Protein AF-A0A6S7K930-F1 (afdb_monomer_lite)

Secondary structure (DSSP, 8-state):
-PPP-----HHHHHHHHHHHTT-S------B-TTT-PBPPHHHHHHHHHHHHHHHHTTSPP--HHHH-----SSPPPPPHHHHHHHHHT--GGGSSS--HHHHHHHHTHHHHHHHHHHHHHHHHHTTTTTTTSS---

pLDDT: mean 73.18, std 15.91, range [38.12, 96.12]

Radius of gyration: 27.62 Å; chains: 1; bounding box: 48×68×60 Å

Structure (mmCIF, N/CA/C/O backbone):
data_AF-A0A6S7K930-F1
#
_entry.id   AF-A0A6S7K930-F1
#
loop_
_atom_site.group_PDB
_atom_site.id
_atom_site.type_symbol
_atom_site.label_atom_id
_atom_site.label_alt_id
_atom_site.label_comp_id
_atom_site.label_asym_id
_atom_site.label_entity_id
_ato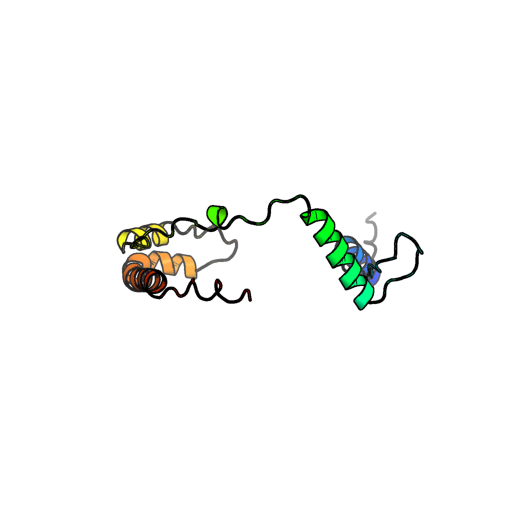m_site.label_seq_id
_atom_site.pdbx_PDB_ins_code
_atom_site.Cartn_x
_atom_site.Cartn_y
_atom_site.Cartn_z
_atom_site.occupancy
_atom_site.B_iso_or_equiv
_atom_site.auth_seq_id
_atom_site.auth_comp_id
_atom_site.auth_asym_id
_atom_site.auth_atom_id
_atom_site.pdbx_PDB_model_num
ATOM 1 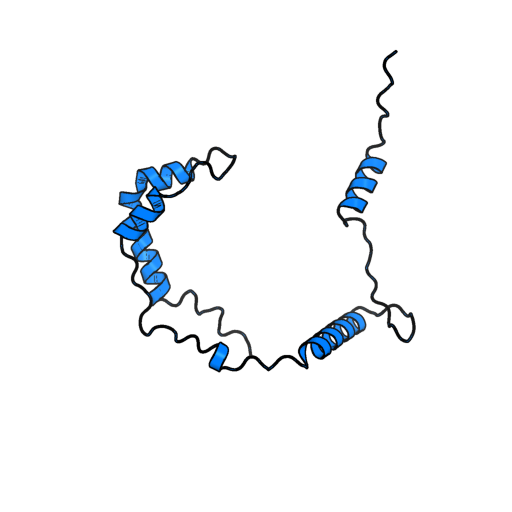N N . LYS A 1 1 ? -19.053 51.288 -24.107 1.00 38.12 1 LYS A N 1
ATOM 2 C CA . LYS A 1 1 ? -18.789 50.511 -25.348 1.00 38.12 1 LYS A CA 1
ATOM 3 C C . LYS A 1 1 ? -18.281 49.125 -24.957 1.00 38.12 1 LYS A C 1
ATOM 5 O O . LYS A 1 1 ? -17.137 49.008 -24.539 1.00 38.12 1 LYS A O 1
ATOM 10 N N . VAL A 1 2 ? -19.140 48.106 -25.000 1.00 38.44 2 VAL A N 1
ATOM 11 C CA . VAL A 1 2 ? -18.785 46.716 -24.660 1.00 38.44 2 VAL A CA 1
ATOM 12 C C . VAL A 1 2 ? -18.195 46.062 -25.911 1.00 38.44 2 VAL A C 1
ATOM 14 O O . VAL A 1 2 ? -18.806 46.130 -26.975 1.00 38.44 2 VAL A O 1
ATOM 17 N N . ARG A 1 3 ? -16.985 45.496 -25.816 1.00 43.47 3 ARG A N 1
ATOM 18 C CA . ARG A 1 3 ? -16.360 44.760 -26.928 1.00 43.47 3 ARG A CA 1
ATOM 19 C C . ARG A 1 3 ? -17.144 43.464 -27.185 1.00 43.47 3 ARG A C 1
ATOM 21 O O . ARG A 1 3 ? -17.480 42.791 -26.210 1.00 43.47 3 ARG A O 1
ATOM 28 N N . PRO A 1 4 ? -17.409 43.078 -28.446 1.00 48.25 4 PRO A N 1
ATOM 29 C CA . PRO A 1 4 ? -18.013 41.783 -28.721 1.00 48.25 4 PRO A CA 1
ATOM 30 C C . PRO A 1 4 ? -17.037 40.689 -28.282 1.00 48.25 4 PRO A C 1
ATOM 32 O O . PRO A 1 4 ? -15.847 40.757 -28.599 1.00 48.25 4 PRO A O 1
ATOM 35 N N . LYS A 1 5 ? -17.520 39.681 -27.547 1.00 46.50 5 LYS A N 1
ATOM 36 C CA . LYS A 1 5 ? -16.742 38.463 -27.304 1.00 46.50 5 LYS A CA 1
ATOM 37 C C . LYS A 1 5 ? -16.498 37.814 -28.663 1.00 46.50 5 LYS A C 1
ATOM 39 O O . LYS A 1 5 ? -17.453 37.411 -29.321 1.00 46.50 5 LYS A O 1
ATOM 44 N N . GLN A 1 6 ? -15.236 37.746 -29.087 1.00 52.56 6 GLN A N 1
ATOM 45 C CA . GLN A 1 6 ? -14.834 36.941 -30.236 1.00 52.56 6 GLN A CA 1
ATOM 46 C C . GLN A 1 6 ? -15.369 35.527 -30.019 1.00 52.56 6 GLN A C 1
ATOM 48 O O . GLN A 1 6 ? -14.957 34.834 -29.088 1.00 52.56 6 GLN A O 1
ATOM 53 N N . THR A 1 7 ? -16.301 35.106 -30.867 1.00 55.88 7 THR A N 1
ATOM 54 C CA . THR A 1 7 ? -16.678 33.708 -31.030 1.00 55.88 7 THR A CA 1
ATOM 55 C C . THR A 1 7 ? -15.474 32.994 -31.627 1.00 55.88 7 THR A C 1
ATOM 57 O O . THR A 1 7 ? -15.346 32.829 -32.838 1.00 55.88 7 THR A O 1
ATOM 60 N N . ALA A 1 8 ? -14.523 32.637 -30.763 1.00 53.00 8 ALA A N 1
ATOM 61 C CA . ALA A 1 8 ? -13.401 31.797 -31.125 1.00 53.00 8 ALA A CA 1
ATOM 62 C C . ALA A 1 8 ? -13.987 30.496 -31.675 1.00 53.00 8 ALA A C 1
ATOM 64 O O . ALA A 1 8 ? -14.664 29.753 -30.965 1.00 53.00 8 ALA A O 1
ATOM 65 N N . CYS A 1 9 ? -13.802 30.287 -32.977 1.00 58.69 9 CYS A N 1
ATOM 66 C CA . CYS A 1 9 ? -14.245 29.101 -33.686 1.00 58.69 9 CYS A CA 1
ATOM 67 C C . CYS A 1 9 ? -13.836 27.868 -32.865 1.00 58.69 9 CYS A C 1
ATOM 69 O O . CYS A 1 9 ? -12.659 27.701 -32.552 1.00 58.69 9 CYS A O 1
ATOM 71 N N . SER A 1 10 ? -14.787 27.017 -32.475 1.00 61.81 10 SER A N 1
ATOM 72 C CA . SER A 1 10 ? -14.534 25.881 -31.569 1.00 61.81 10 SER A CA 1
ATOM 73 C C . SER A 1 10 ? -13.372 24.995 -32.037 1.00 61.81 10 SER A C 1
ATOM 75 O O . SER A 1 10 ? -12.640 24.432 -31.226 1.00 61.81 10 SER A O 1
ATOM 77 N N . LYS A 1 11 ? -13.137 24.950 -33.354 1.00 70.62 11 LYS A N 1
ATOM 78 C CA . LYS A 1 11 ? -12.008 24.265 -33.988 1.00 70.62 11 LYS A CA 1
ATOM 79 C C . LYS A 1 11 ? -10.645 24.871 -33.637 1.00 70.62 11 LYS A C 1
ATOM 81 O O . LYS A 1 11 ? -9.707 24.111 -33.422 1.00 70.62 11 LYS A O 1
ATOM 86 N N . SER A 1 12 ? -10.505 26.197 -33.575 1.00 70.75 12 SER A N 1
ATOM 87 C CA . SER A 1 12 ? -9.222 26.839 -33.251 1.00 70.75 12 SER A CA 1
ATOM 88 C C . SER A 1 12 ? -8.885 26.709 -31.767 1.00 70.75 12 SER A C 1
ATOM 90 O O . SER A 1 12 ? -7.740 26.407 -31.432 1.00 70.75 12 SER A O 1
ATOM 92 N N . TRP A 1 13 ? -9.888 26.830 -30.894 1.00 72.50 13 TRP A N 1
ATOM 93 C CA . TRP A 1 13 ? -9.734 26.555 -29.464 1.00 72.50 13 TRP A CA 1
ATOM 94 C C . TRP A 1 13 ? -9.358 25.090 -29.218 1.00 72.50 13 TRP A C 1
ATOM 96 O O . TRP A 1 13 ? -8.377 24.805 -28.536 1.00 72.50 13 TRP A O 1
ATOM 106 N N . TRP A 1 14 ? -10.054 24.147 -29.860 1.00 75.56 14 TRP A N 1
ATOM 107 C CA . TRP A 1 14 ? -9.741 22.723 -29.726 1.00 75.56 14 TRP A CA 1
ATOM 108 C C . TRP A 1 14 ? -8.369 22.352 -30.304 1.00 75.56 14 TRP A C 1
ATOM 110 O O . TRP A 1 14 ? -7.687 21.490 -29.754 1.00 75.56 14 TRP A O 1
ATOM 120 N N . LYS A 1 15 ? -7.915 23.033 -31.366 1.00 75.75 15 LYS A N 1
ATOM 121 C CA . LYS A 1 15 ? -6.553 22.883 -31.901 1.00 75.75 15 LYS A CA 1
ATOM 122 C C . LYS A 1 15 ? -5.495 23.360 -30.899 1.00 75.75 15 LYS A C 1
ATOM 124 O O . LYS A 1 15 ? -4.513 22.660 -30.686 1.00 75.75 15 LYS A O 1
ATOM 129 N N . GLN A 1 16 ? -5.716 24.496 -30.233 1.00 73.56 16 GLN A N 1
ATOM 130 C CA . GLN A 1 16 ? -4.825 24.972 -29.166 1.00 73.56 16 GLN A CA 1
ATOM 131 C C . GLN A 1 16 ? -4.808 24.032 -27.960 1.00 73.56 16 GLN A C 1
ATOM 133 O O . GLN A 1 16 ? -3.732 23.730 -27.455 1.00 73.56 16 GLN A O 1
ATOM 138 N N . ILE A 1 17 ? -5.968 23.521 -27.538 1.00 74.44 17 ILE A N 1
ATOM 139 C CA . ILE A 1 17 ? -6.055 22.528 -26.461 1.00 74.44 17 ILE A CA 1
ATOM 140 C C . ILE A 1 17 ? -5.274 21.265 -26.838 1.00 74.44 17 ILE A C 1
ATOM 142 O O . ILE A 1 17 ? -4.495 20.775 -26.027 1.00 74.44 17 ILE A O 1
ATOM 146 N N . LYS A 1 18 ? -5.415 20.756 -28.068 1.00 75.06 18 LYS A N 1
ATOM 147 C CA . LYS A 1 18 ? -4.644 19.591 -28.534 1.00 75.06 18 LYS A CA 1
ATOM 148 C C . LYS A 1 18 ? -3.136 19.835 -28.515 1.00 75.06 18 LYS A C 1
ATOM 150 O O . LYS A 1 18 ? -2.419 18.981 -28.008 1.00 75.06 18 LYS A O 1
ATOM 155 N N . ARG A 1 19 ? -2.678 21.001 -28.978 1.00 71.81 19 ARG A N 1
ATOM 156 C CA . ARG A 1 19 ? -1.257 21.379 -28.953 1.00 71.81 19 ARG A CA 1
ATOM 157 C C . ARG A 1 19 ? -0.710 21.491 -27.527 1.00 71.81 19 ARG A C 1
ATOM 159 O O . ARG A 1 19 ? 0.358 20.980 -27.233 1.00 71.81 19 ARG A O 1
ATOM 166 N N . LEU A 1 20 ? -1.462 22.118 -26.621 1.00 66.69 20 LEU A N 1
ATOM 167 C CA . LEU A 1 20 ? -1.068 22.281 -25.214 1.00 66.69 20 LEU A CA 1
ATOM 168 C C . LEU A 1 20 ? -1.100 20.968 -24.420 1.00 66.69 20 LEU A C 1
ATOM 170 O O . LEU A 1 20 ? -0.387 20.834 -23.434 1.00 66.69 20 LEU A O 1
ATOM 174 N N . THR A 1 21 ? -1.934 20.011 -24.831 1.00 71.38 21 THR A N 1
ATOM 175 C CA . THR A 1 21 ? -2.084 18.707 -24.162 1.00 71.38 21 THR A CA 1
ATOM 176 C C . THR A 1 21 ? -1.273 17.589 -24.818 1.00 71.38 21 THR A C 1
ATOM 178 O O . THR A 1 21 ? -1.438 16.435 -24.429 1.00 71.38 21 THR A O 1
ATOM 181 N N . GLY A 1 22 ? -0.438 17.897 -25.822 1.00 57.62 22 GLY A N 1
ATOM 182 C CA . GLY A 1 22 ? 0.344 16.896 -26.563 1.00 57.62 22 GLY A CA 1
ATOM 183 C C . GLY A 1 22 ? -0.518 15.873 -27.317 1.00 57.62 22 GLY A C 1
ATOM 184 O O . GLY A 1 22 ? -0.066 14.775 -27.615 1.00 57.62 22 GLY A O 1
ATOM 185 N N . LYS A 1 23 ? -1.790 16.204 -27.585 1.00 61.59 23 LYS A N 1
ATOM 186 C CA . LYS A 1 23 ? -2.744 15.376 -28.350 1.00 61.59 23 LYS A CA 1
ATOM 187 C C . LYS A 1 23 ? -2.784 15.742 -29.834 1.00 61.59 23 LYS A C 1
ATOM 189 O O . LYS A 1 23 ? -3.622 15.223 -30.580 1.00 61.59 23 LYS A O 1
ATOM 194 N N . GLU A 1 24 ? -1.951 16.688 -30.256 1.00 60.72 24 GLU A N 1
ATOM 195 C CA . GLU A 1 24 ? -1.558 16.785 -31.656 1.00 60.72 24 GLU A CA 1
ATOM 196 C C . GLU A 1 24 ? -0.771 15.510 -31.976 1.00 60.72 24 GLU A C 1
ATOM 198 O O . GLU A 1 24 ? 0.010 15.043 -31.151 1.00 60.72 24 GLU A O 1
ATOM 203 N N . LYS A 1 25 ? -1.078 14.863 -33.105 1.00 56.47 25 LYS A N 1
ATOM 204 C CA . LYS A 1 25 ? -0.343 13.680 -33.563 1.00 56.47 25 LYS A CA 1
ATOM 205 C C . LYS A 1 25 ? 1.027 14.168 -34.040 1.00 56.47 25 LYS A C 1
ATOM 207 O O . LYS A 1 25 ? 1.284 14.210 -35.236 1.00 56.47 25 LYS A O 1
ATOM 212 N N . ASP A 1 26 ? 1.880 14.559 -33.109 1.00 54.91 26 ASP A N 1
ATOM 213 C CA . ASP A 1 26 ? 3.307 14.561 -33.352 1.00 54.91 26 ASP A CA 1
ATOM 214 C C . ASP A 1 26 ? 3.682 13.085 -33.337 1.00 54.91 26 ASP A C 1
ATOM 216 O O . ASP A 1 26 ? 3.896 12.470 -32.290 1.00 54.91 26 ASP A O 1
ATOM 220 N N . SER A 1 27 ? 3.609 12.456 -34.511 1.00 55.16 27 SER A N 1
ATOM 221 C CA . SER A 1 27 ? 4.280 11.183 -34.711 1.00 55.16 27 SER A CA 1
ATOM 222 C C . SER A 1 27 ? 5.755 11.474 -34.501 1.00 55.16 27 SER A C 1
ATOM 224 O O . SER A 1 27 ? 6.409 12.040 -35.372 1.00 55.16 27 SER A O 1
ATOM 226 N N . VAL A 1 28 ? 6.251 11.168 -33.306 1.00 59.19 28 VAL A N 1
ATOM 227 C CA . VAL A 1 28 ? 7.682 11.142 -33.040 1.00 59.19 28 VAL A CA 1
ATOM 228 C C . VAL A 1 28 ? 8.223 9.993 -33.878 1.00 59.19 28 VAL A C 1
ATOM 230 O O . VAL A 1 28 ? 8.164 8.834 -33.470 1.00 59.19 28 VAL A O 1
ATOM 233 N N . THR A 1 29 ? 8.644 10.307 -35.098 1.00 60.16 29 THR A N 1
ATOM 234 C CA . THR A 1 29 ? 9.363 9.365 -35.942 1.00 60.16 29 THR A CA 1
ATOM 235 C C . THR A 1 29 ? 10.795 9.346 -35.451 1.00 60.16 29 THR A C 1
ATOM 237 O O . THR A 1 29 ? 11.452 10.385 -35.389 1.00 60.16 29 THR A O 1
ATOM 240 N N . LEU A 1 30 ? 11.261 8.173 -35.035 1.00 60.94 30 LEU A N 1
ATOM 241 C CA . LEU A 1 30 ? 12.655 8.006 -34.666 1.00 60.94 30 LEU A CA 1
ATOM 242 C C . LEU A 1 30 ? 13.478 7.982 -35.946 1.00 60.94 30 LEU A C 1
ATOM 244 O O . LEU A 1 30 ? 13.142 7.286 -36.903 1.00 60.94 30 LEU A O 1
ATOM 248 N N . VAL A 1 31 ? 14.532 8.781 -35.955 1.00 72.69 31 VAL A N 1
ATOM 249 C CA . VAL A 1 31 ? 15.421 8.948 -37.096 1.00 72.69 31 VAL A CA 1
ATOM 250 C C . VAL A 1 31 ? 16.783 8.400 -36.698 1.00 72.69 31 VAL A C 1
ATOM 252 O O . VAL A 1 31 ? 17.226 8.619 -35.568 1.00 72.69 31 VAL A O 1
ATOM 255 N N . ASP A 1 32 ? 17.434 7.675 -37.604 1.00 64.94 32 ASP A N 1
ATOM 256 C CA . ASP A 1 32 ? 18.811 7.233 -37.397 1.00 64.94 32 ASP A CA 1
ATOM 257 C C . ASP A 1 32 ? 19.743 8.460 -37.296 1.00 64.94 32 ASP A C 1
ATOM 259 O O . ASP A 1 32 ? 19.844 9.220 -38.265 1.00 64.94 32 ASP A O 1
ATOM 263 N N . PRO A 1 33 ? 20.454 8.667 -36.172 1.00 64.12 33 PRO A N 1
ATOM 264 C CA . PRO A 1 33 ? 21.370 9.795 -36.017 1.00 64.12 33 PRO A CA 1
ATOM 265 C C . PRO A 1 33 ? 22.552 9.778 -37.003 1.00 64.12 33 PRO A C 1
ATOM 267 O O . PRO A 1 33 ? 23.205 10.806 -37.166 1.00 64.12 33 PRO A O 1
ATOM 270 N N . GLY A 1 34 ? 22.849 8.644 -37.654 1.00 66.75 34 GLY A N 1
ATOM 271 C CA . GLY A 1 34 ? 23.922 8.528 -38.648 1.00 66.75 34 GLY A CA 1
ATOM 272 C C . GLY A 1 34 ? 23.495 8.760 -40.100 1.00 66.75 34 GLY A C 1
ATOM 273 O O . GLY A 1 34 ? 24.332 9.131 -40.923 1.00 66.75 34 GLY A O 1
ATOM 274 N N . THR A 1 35 ? 22.221 8.538 -40.436 1.00 66.44 35 THR A N 1
ATOM 275 C CA . THR A 1 35 ? 21.734 8.574 -41.831 1.00 66.44 35 THR A CA 1
ATOM 276 C C . THR A 1 35 ? 20.539 9.501 -42.064 1.00 66.44 35 THR A C 1
ATOM 278 O O . THR A 1 35 ? 20.132 9.669 -43.210 1.00 66.44 35 THR A O 1
ATOM 281 N N . GLU A 1 36 ? 19.988 10.113 -41.009 1.00 66.75 36 GLU A N 1
ATOM 282 C CA . GLU A 1 36 ? 18.795 10.978 -41.036 1.00 66.75 36 GLU A CA 1
ATOM 283 C C . GLU A 1 36 ? 17.543 10.328 -41.667 1.00 66.75 36 GLU A C 1
ATOM 285 O O . GLU A 1 36 ? 16.568 11.003 -42.001 1.00 66.75 36 GLU A O 1
ATOM 290 N N . LEU A 1 37 ? 17.530 8.998 -41.798 1.00 71.94 37 LEU A N 1
ATOM 291 C CA . LEU A 1 37 ? 16.405 8.239 -42.337 1.00 71.94 37 LEU A CA 1
ATOM 292 C C . LEU A 1 37 ? 15.433 7.819 -41.234 1.00 71.94 37 LEU A C 1
ATOM 294 O O . LEU A 1 37 ? 15.834 7.428 -40.135 1.00 71.94 37 LEU A O 1
ATOM 298 N N . GLU A 1 38 ? 14.139 7.868 -41.554 1.00 76.19 38 GLU A N 1
ATOM 299 C CA . GLU A 1 38 ? 13.079 7.385 -40.673 1.00 76.19 38 GLU A CA 1
ATOM 300 C C . GLU A 1 38 ? 13.234 5.880 -40.426 1.00 76.19 38 GLU A C 1
ATOM 302 O O . GLU A 1 38 ? 13.265 5.070 -41.358 1.00 76.19 38 GLU A O 1
ATOM 307 N N . LEU A 1 39 ? 13.314 5.498 -39.153 1.00 69.06 39 LEU A N 1
ATOM 308 C CA . LEU A 1 39 ? 13.400 4.104 -38.750 1.00 69.06 39 LEU A CA 1
ATOM 309 C C . LEU A 1 39 ? 12.030 3.443 -38.906 1.00 69.06 39 LEU A C 1
ATOM 311 O O . LEU A 1 39 ? 11.017 3.938 -38.408 1.00 69.06 39 LEU A O 1
ATOM 315 N N . ASN A 1 40 ? 11.990 2.264 -39.527 1.00 77.88 40 ASN A N 1
ATOM 316 C CA . ASN A 1 40 ? 10.778 1.450 -39.492 1.00 77.88 40 ASN A CA 1
ATOM 317 C C . ASN A 1 40 ? 10.491 0.963 -38.052 1.00 77.88 40 ASN A C 1
ATOM 319 O O . ASN A 1 40 ? 11.352 1.034 -37.173 1.00 77.88 40 ASN A O 1
ATOM 323 N N . ASN A 1 41 ? 9.286 0.446 -37.789 1.00 71.50 41 ASN A N 1
ATOM 324 C CA . ASN A 1 41 ? 8.878 0.048 -36.432 1.00 71.50 41 ASN A CA 1
ATOM 325 C C . ASN A 1 41 ? 9.845 -0.945 -35.762 1.00 71.50 41 ASN A C 1
ATOM 327 O O . ASN A 1 41 ? 10.092 -0.839 -34.565 1.00 71.50 41 ASN A O 1
ATOM 331 N N . ASN A 1 42 ? 10.410 -1.891 -36.515 1.00 74.00 42 ASN A N 1
ATOM 332 C CA . ASN A 1 42 ? 11.325 -2.887 -35.954 1.00 74.00 42 ASN A CA 1
ATOM 333 C C . ASN A 1 42 ? 12.689 -2.270 -35.636 1.00 74.00 42 ASN A C 1
ATOM 335 O O . ASN A 1 42 ? 13.237 -2.520 -34.568 1.00 74.00 42 ASN A O 1
ATOM 339 N N . GLN A 1 43 ? 13.203 -1.423 -36.528 1.00 74.06 43 GLN A N 1
ATOM 340 C CA . GLN A 1 43 ? 14.447 -0.688 -36.309 1.00 74.06 43 GLN A CA 1
ATOM 341 C C . GLN A 1 43 ? 14.317 0.280 -35.130 1.00 74.06 43 GLN A C 1
ATOM 343 O O . GLN A 1 43 ? 15.200 0.325 -34.289 1.00 74.06 43 GLN A O 1
ATOM 348 N N . SER A 1 44 ? 13.179 0.968 -35.010 1.00 72.62 44 SER A N 1
ATOM 349 C CA . SER A 1 44 ? 12.850 1.824 -33.865 1.00 72.62 44 SER A CA 1
ATOM 350 C C . SER A 1 44 ? 12.919 1.063 -32.538 1.00 72.62 44 SER A C 1
ATOM 352 O O . SER A 1 44 ? 13.522 1.544 -31.582 1.00 72.62 44 SER A O 1
ATOM 354 N N . VAL A 1 45 ? 12.337 -0.141 -32.477 1.00 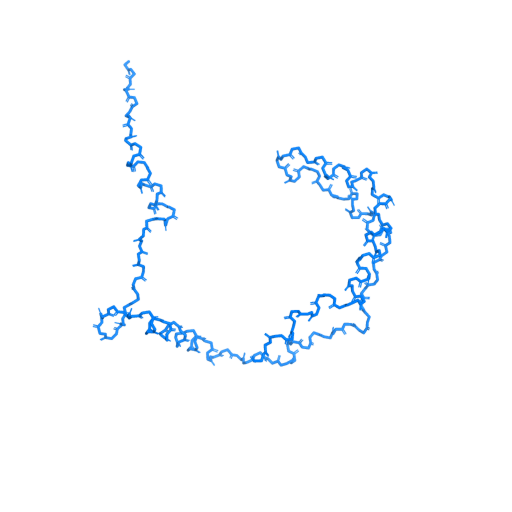77.00 45 VAL A N 1
ATOM 355 C CA . VAL A 1 45 ? 12.378 -0.996 -31.278 1.00 77.00 45 VAL A CA 1
ATOM 356 C C . VAL A 1 45 ? 13.809 -1.412 -30.949 1.00 77.00 45 VAL A C 1
ATOM 358 O O . VAL A 1 45 ? 14.208 -1.330 -29.789 1.00 77.00 45 VAL A O 1
ATOM 361 N N . THR A 1 46 ? 14.589 -1.824 -31.949 1.00 81.31 46 THR A N 1
ATOM 362 C CA . THR A 1 46 ? 15.997 -2.190 -31.753 1.00 81.31 46 THR A CA 1
ATOM 363 C C . THR A 1 46 ? 16.814 -1.002 -31.251 1.00 81.31 46 THR A C 1
ATOM 365 O O . THR A 1 46 ? 17.464 -1.125 -30.224 1.00 81.31 46 THR A O 1
ATOM 368 N N . THR A 1 47 ? 16.698 0.171 -31.877 1.00 80.50 47 THR A N 1
ATOM 369 C CA . THR A 1 47 ? 17.415 1.386 -31.461 1.00 80.50 47 THR A CA 1
ATOM 370 C C . THR A 1 47 ? 17.048 1.823 -30.044 1.00 80.50 47 THR A C 1
ATOM 372 O O . THR A 1 47 ? 17.930 2.192 -29.272 1.00 80.50 47 THR A O 1
ATOM 375 N N . ILE A 1 48 ? 15.767 1.753 -29.668 1.00 81.44 48 ILE A N 1
ATOM 376 C CA . ILE A 1 48 ? 15.334 2.031 -28.292 1.00 81.44 48 ILE A CA 1
ATOM 377 C C . ILE A 1 48 ? 15.978 1.039 -27.318 1.00 81.44 48 ILE A C 1
ATOM 379 O O . ILE A 1 48 ? 16.526 1.447 -26.294 1.00 81.44 48 ILE A O 1
ATOM 383 N N . ASN A 1 49 ? 15.910 -0.257 -27.624 1.00 85.50 49 ASN A N 1
ATOM 384 C CA . ASN A 1 49 ? 16.465 -1.295 -26.760 1.00 85.50 49 ASN A CA 1
ATOM 385 C C . ASN A 1 49 ? 17.978 -1.143 -26.604 1.00 85.50 49 ASN A C 1
ATOM 387 O O . ASN A 1 49 ? 18.467 -1.229 -25.482 1.00 85.50 49 ASN A O 1
ATOM 391 N N . ASP A 1 50 ? 18.697 -0.868 -27.690 1.00 85.44 50 ASP A N 1
ATOM 392 C CA . ASP A 1 50 ? 20.146 -0.675 -27.682 1.00 85.44 50 ASP A CA 1
ATOM 393 C C . ASP A 1 50 ? 20.532 0.566 -26.874 1.00 85.44 50 ASP A C 1
ATOM 395 O O . ASP A 1 50 ? 21.445 0.506 -26.055 1.00 85.44 50 ASP A O 1
ATOM 399 N N . PHE A 1 51 ? 19.789 1.667 -27.020 1.00 85.31 51 PHE A N 1
ATOM 400 C CA . PHE A 1 51 ? 19.992 2.878 -26.225 1.00 85.31 51 PHE A CA 1
ATOM 401 C C . PHE A 1 51 ? 19.823 2.618 -24.723 1.00 85.31 51 PHE A C 1
ATOM 403 O O . PHE A 1 51 ? 20.671 3.003 -23.919 1.00 85.31 51 PHE A O 1
ATOM 410 N N . PHE A 1 52 ? 18.746 1.938 -24.323 1.00 82.81 52 PHE A N 1
ATOM 411 C CA . PHE A 1 52 ? 18.536 1.608 -22.913 1.00 82.81 52 PHE A CA 1
ATOM 412 C C . PHE A 1 52 ? 19.521 0.548 -22.406 1.00 82.81 52 PHE A C 1
ATOM 414 O O . PHE A 1 52 ? 19.943 0.613 -21.250 1.00 82.81 52 PHE A O 1
ATOM 421 N N . ALA A 1 53 ? 19.925 -0.405 -23.246 1.00 85.19 53 ALA A N 1
ATOM 422 C CA . ALA A 1 53 ? 20.949 -1.387 -22.907 1.00 85.19 53 ALA A CA 1
ATOM 423 C C . ALA A 1 53 ? 22.305 -0.715 -22.660 1.00 85.19 53 ALA A C 1
ATOM 425 O O . ALA A 1 53 ? 22.982 -1.064 -21.696 1.00 85.19 53 ALA A O 1
ATOM 426 N N . ASP A 1 54 ? 22.669 0.274 -23.477 1.00 88.06 54 ASP A N 1
ATOM 427 C CA . ASP A 1 54 ? 23.901 1.045 -23.310 1.00 88.06 54 ASP A CA 1
ATOM 428 C C . ASP A 1 54 ? 23.849 1.917 -22.049 1.00 88.06 54 ASP A C 1
ATOM 430 O O . ASP A 1 54 ? 24.744 1.836 -21.210 1.00 88.06 54 ASP A O 1
ATOM 434 N N . LEU A 1 55 ? 22.740 2.635 -21.820 1.00 85.94 55 LEU A N 1
ATOM 435 C CA . LEU A 1 55 ? 22.514 3.390 -20.579 1.00 85.94 55 LEU A CA 1
ATOM 436 C C . LEU A 1 55 ? 22.615 2.518 -19.324 1.00 85.94 55 LEU A C 1
ATOM 438 O O . LEU A 1 55 ? 23.081 2.978 -18.284 1.00 85.94 55 LEU A O 1
ATOM 442 N N . THR A 1 56 ? 22.138 1.275 -19.393 1.00 82.75 56 THR A N 1
ATOM 443 C CA . THR A 1 56 ? 22.108 0.366 -18.238 1.00 82.75 56 THR A CA 1
ATOM 444 C C . THR A 1 56 ? 23.373 -0.476 -18.084 1.00 82.75 56 THR A C 1
ATOM 446 O O . THR A 1 56 ? 23.508 -1.185 -17.088 1.00 82.75 56 THR A O 1
ATOM 449 N N . LYS A 1 57 ? 24.327 -0.376 -19.017 1.00 84.94 57 LYS A N 1
ATOM 450 C CA . LYS A 1 57 ? 25.548 -1.193 -19.045 1.00 84.94 57 LYS A CA 1
ATOM 451 C C . LYS A 1 57 ? 26.474 -0.941 -17.858 1.00 84.94 57 LYS A C 1
ATOM 453 O O . LYS A 1 57 ? 27.090 -1.882 -17.359 1.00 84.94 57 LYS A O 1
ATOM 458 N N . ASP A 1 58 ? 26.539 0.308 -17.405 1.00 85.06 58 ASP A N 1
ATOM 459 C CA . ASP A 1 58 ? 27.396 0.727 -16.290 1.00 85.06 58 ASP A CA 1
ATOM 460 C C . ASP A 1 58 ? 26.739 0.507 -14.921 1.00 85.06 58 ASP A C 1
ATOM 462 O O . ASP A 1 58 ? 27.392 0.627 -13.880 1.00 85.06 58 ASP A O 1
ATOM 466 N N . TYR A 1 59 ? 25.448 0.164 -14.894 1.00 78.69 59 TYR A N 1
ATOM 467 C CA . TYR A 1 59 ? 24.766 -0.144 -13.648 1.00 78.69 59 TYR A CA 1
ATOM 468 C C . TYR A 1 59 ? 25.128 -1.563 -13.198 1.00 78.69 59 TYR A C 1
ATOM 470 O O . TYR A 1 59 ? 25.094 -2.505 -13.999 1.00 78.69 59 TYR A O 1
ATOM 478 N N . PRO A 1 60 ? 25.448 -1.763 -11.906 1.00 76.00 60 PRO A N 1
ATOM 479 C CA . PRO A 1 60 ? 25.660 -3.102 -11.385 1.00 76.00 60 PRO A CA 1
ATOM 480 C C . PRO A 1 60 ? 24.396 -3.930 -11.630 1.00 76.00 60 PRO A C 1
ATOM 482 O O . PRO A 1 60 ? 23.282 -3.483 -11.342 1.00 76.00 60 PRO A O 1
ATOM 485 N N . ARG A 1 61 ? 24.564 -5.150 -12.161 1.00 69.44 61 ARG A N 1
ATOM 486 C CA . ARG A 1 61 ? 23.463 -6.120 -12.231 1.00 69.44 61 ARG A CA 1
ATOM 487 C C . ARG A 1 61 ? 22.844 -6.218 -10.846 1.00 69.44 61 ARG A C 1
ATOM 489 O O . ARG A 1 61 ? 23.585 -6.301 -9.869 1.00 69.44 61 ARG A O 1
ATOM 496 N N . ILE A 1 62 ? 21.513 -6.221 -10.781 1.00 68.62 62 ILE A N 1
ATOM 497 C CA . ILE A 1 62 ? 20.779 -6.377 -9.523 1.00 68.62 62 ILE A CA 1
ATOM 498 C C . ILE A 1 62 ? 21.349 -7.607 -8.805 1.00 68.62 62 ILE A C 1
ATOM 500 O O . ILE A 1 62 ? 21.162 -8.740 -9.255 1.00 68.62 62 ILE A O 1
ATOM 504 N N . ASN A 1 63 ? 22.119 -7.372 -7.739 1.00 63.69 63 ASN A N 1
ATOM 505 C CA . ASN A 1 63 ? 22.705 -8.444 -6.954 1.00 63.69 63 ASN A CA 1
ATOM 506 C C . ASN A 1 63 ? 21.559 -9.126 -6.203 1.00 63.69 63 ASN A C 1
ATOM 508 O O . ASN A 1 63 ? 20.673 -8.444 -5.682 1.00 63.69 63 ASN A O 1
ATOM 512 N N . LYS A 1 64 ? 21.564 -10.460 -6.139 1.00 60.94 64 LYS A N 1
ATOM 513 C CA . LYS A 1 64 ? 20.552 -11.205 -5.380 1.00 60.94 64 LYS A CA 1
ATOM 514 C C . LYS A 1 64 ? 20.503 -10.746 -3.927 1.00 60.94 64 LYS A C 1
ATOM 516 O O . LYS A 1 64 ? 19.412 -10.645 -3.389 1.00 60.94 64 LYS A O 1
ATOM 521 N N . GLU A 1 65 ? 21.637 -10.312 -3.382 1.00 63.72 65 GLU A N 1
ATOM 522 C CA . GLU A 1 65 ? 21.759 -9.699 -2.055 1.00 63.72 65 GLU A CA 1
ATOM 523 C C . GLU A 1 65 ? 20.880 -8.447 -1.861 1.00 63.72 65 GLU A C 1
ATOM 525 O O . GLU A 1 65 ? 20.443 -8.173 -0.753 1.00 63.72 65 GLU A O 1
ATOM 530 N N . TRP A 1 66 ? 20.577 -7.684 -2.921 1.00 56.62 66 TRP A N 1
ATOM 531 C CA . TRP A 1 66 ? 19.678 -6.518 -2.849 1.00 56.62 66 TRP A CA 1
ATOM 532 C C . TRP A 1 66 ? 18.198 -6.916 -2.949 1.00 56.62 66 TRP A C 1
ATOM 534 O O . TRP A 1 66 ? 17.309 -6.124 -2.638 1.00 56.62 66 TRP A O 1
ATOM 544 N N . THR A 1 67 ? 17.923 -8.135 -3.422 1.00 56.34 67 THR A N 1
ATOM 545 C CA . THR A 1 67 ? 16.573 -8.705 -3.568 1.00 56.34 67 THR A CA 1
ATOM 546 C C . THR A 1 67 ? 16.229 -9.744 -2.506 1.00 56.34 67 THR A C 1
ATOM 548 O O . THR A 1 67 ? 15.041 -10.049 -2.338 1.00 56.34 67 THR A O 1
ATOM 551 N N . ASP A 1 68 ? 17.243 -10.228 -1.786 1.00 55.44 68 ASP A N 1
ATOM 552 C CA . ASP A 1 68 ? 17.178 -10.912 -0.497 1.00 55.44 68 ASP A CA 1
ATOM 553 C C . ASP A 1 68 ? 16.861 -9.866 0.573 1.00 55.44 68 ASP A C 1
ATOM 555 O O . ASP A 1 68 ? 17.569 -9.663 1.553 1.00 55.44 68 ASP A O 1
ATOM 559 N N . LEU A 1 69 ? 15.737 -9.176 0.378 1.00 59.56 69 LEU A N 1
ATOM 560 C CA . LEU A 1 69 ? 14.992 -8.693 1.521 1.00 59.56 69 LEU A CA 1
ATOM 561 C C . LEU A 1 69 ? 14.670 -9.955 2.308 1.00 59.56 69 LEU A C 1
ATOM 563 O O . LEU A 1 69 ? 13.892 -10.775 1.812 1.00 59.56 69 LEU A O 1
ATOM 567 N N . GLU A 1 70 ? 15.320 -10.127 3.463 1.00 57.22 70 GLU A N 1
ATOM 568 C CA . GLU A 1 70 ? 14.961 -11.133 4.455 1.00 57.22 70 GLU A CA 1
ATOM 569 C C . GLU A 1 70 ? 13.441 -11.088 4.578 1.00 57.22 70 GLU A C 1
ATOM 571 O O . GLU A 1 70 ? 12.866 -10.143 5.121 1.00 57.22 70 GLU A O 1
ATOM 576 N N . CYS A 1 71 ? 12.764 -12.045 3.943 1.00 57.97 71 CYS A N 1
ATOM 577 C CA . CYS A 1 71 ? 11.335 -12.165 4.104 1.00 57.97 71 CYS A CA 1
ATOM 578 C C . CYS A 1 71 ? 11.206 -12.623 5.547 1.00 57.97 71 CYS A C 1
ATOM 580 O O . CYS A 1 71 ? 11.675 -13.726 5.831 1.00 57.97 71 CYS A O 1
ATOM 582 N N . PRO A 1 72 ? 10.663 -11.799 6.457 1.00 61.53 72 PRO A N 1
ATOM 583 C CA . PRO A 1 72 ? 10.620 -12.179 7.854 1.00 61.53 72 PRO A CA 1
ATOM 584 C C . PRO A 1 72 ? 9.950 -13.551 7.953 1.00 61.53 72 PRO A C 1
ATOM 586 O O . PRO A 1 72 ? 8.933 -13.790 7.291 1.00 61.53 72 PRO A O 1
ATOM 589 N N . ASP A 1 73 ? 10.541 -14.449 8.751 1.00 63.59 73 ASP A N 1
ATOM 590 C CA . ASP A 1 73 ? 10.092 -15.845 8.908 1.00 63.59 73 ASP A CA 1
ATOM 591 C C . ASP A 1 73 ? 8.597 -15.940 9.245 1.00 63.59 73 ASP A C 1
ATOM 593 O O . ASP A 1 73 ? 7.926 -16.937 8.970 1.00 63.59 73 ASP A O 1
ATOM 597 N N . SER A 1 74 ? 8.055 -14.859 9.808 1.00 67.94 74 SER A N 1
ATOM 598 C CA . SER A 1 74 ? 6.630 -14.638 9.969 1.00 67.94 74 SER A CA 1
ATOM 599 C C . SER A 1 74 ? 6.220 -13.283 9.397 1.00 67.94 74 SER A C 1
ATOM 601 O O . SER A 1 74 ? 6.829 -12.247 9.663 1.00 67.94 74 SER A O 1
ATOM 603 N N . LEU A 1 75 ? 5.143 -13.286 8.614 1.00 72.19 75 LEU A N 1
ATOM 604 C CA . LEU A 1 75 ? 4.461 -12.052 8.242 1.00 72.19 75 LEU A CA 1
ATOM 605 C C . LEU A 1 75 ? 3.754 -11.475 9.477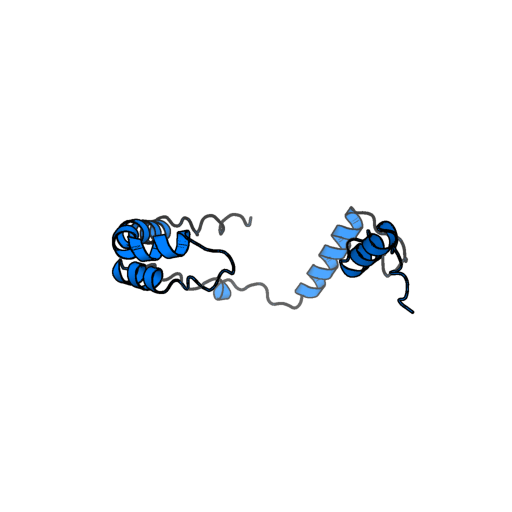 1.00 72.19 75 LEU A C 1
ATOM 607 O O . LEU A 1 75 ? 3.270 -12.245 10.314 1.00 72.19 75 LEU A O 1
ATOM 611 N N . PRO A 1 76 ? 3.669 -10.139 9.601 1.00 75.25 76 PRO A N 1
ATOM 612 C CA . PRO A 1 76 ? 3.019 -9.514 10.743 1.00 75.25 76 PRO A CA 1
ATOM 613 C C . PRO A 1 76 ? 1.554 -9.950 10.827 1.00 75.25 76 PRO A C 1
ATOM 615 O O . PRO A 1 76 ? 0.814 -9.887 9.844 1.00 75.25 76 PRO A O 1
ATOM 618 N N . SER A 1 77 ? 1.130 -10.380 12.016 1.00 84.00 77 SER A N 1
ATOM 619 C CA . SER A 1 77 ? -0.281 -10.629 12.298 1.00 84.00 77 SER A CA 1
ATOM 620 C C . SER A 1 77 ? -0.957 -9.303 12.613 1.00 84.00 77 SER A C 1
ATOM 622 O O . SER A 1 77 ? -0.595 -8.627 13.574 1.00 84.00 77 SER A O 1
ATOM 624 N N . ILE A 1 78 ? -1.958 -8.943 11.821 1.00 91.69 78 ILE A N 1
ATOM 625 C CA . ILE A 1 78 ? -2.787 -7.767 12.074 1.00 91.69 78 ILE A CA 1
ATOM 626 C C . ILE A 1 78 ? -3.808 -8.113 13.160 1.00 91.69 78 ILE A C 1
ATOM 628 O O . ILE A 1 78 ? -4.425 -9.180 13.111 1.00 91.69 78 ILE A O 1
ATOM 632 N N . SER A 1 79 ? -3.976 -7.223 14.141 1.00 94.88 79 SER A N 1
ATOM 633 C CA . SER A 1 79 ? -5.003 -7.346 15.178 1.00 94.88 79 SER A CA 1
ATOM 634 C C . SER A 1 79 ? -6.298 -6.631 14.777 1.00 94.88 79 SER A C 1
ATOM 636 O O . SER A 1 79 ? -6.275 -5.647 14.035 1.00 94.88 79 SER A O 1
ATOM 638 N N . GLU A 1 80 ? -7.432 -7.090 15.310 1.00 95.88 80 GLU A N 1
ATOM 639 C CA . GLU A 1 80 ? -8.737 -6.452 15.080 1.00 95.88 80 GLU A CA 1
ATOM 640 C C . GLU A 1 80 ? -8.768 -5.009 15.584 1.00 95.88 80 GLU A C 1
ATOM 642 O O . GLU A 1 80 ? -9.287 -4.120 14.909 1.00 95.88 80 GLU A O 1
ATOM 647 N N . GLU A 1 81 ? -8.133 -4.755 16.727 1.00 96.00 81 GLU A N 1
ATOM 648 C CA . GLU A 1 81 ? -8.039 -3.421 17.311 1.00 96.00 81 GLU A CA 1
ATOM 649 C C . GLU A 1 81 ? -7.263 -2.455 16.406 1.00 96.00 81 GLU A C 1
ATOM 651 O O . GLU A 1 81 ? -7.633 -1.285 16.281 1.00 96.00 81 GLU A O 1
ATOM 656 N N . ASP A 1 82 ? -6.216 -2.930 15.729 1.00 94.69 82 ASP A N 1
ATOM 657 C CA . ASP A 1 82 ? -5.471 -2.104 14.781 1.00 94.69 82 ASP A CA 1
ATOM 658 C C . ASP A 1 82 ? -6.309 -1.775 13.549 1.00 94.69 82 ASP A C 1
ATOM 660 O O . ASP A 1 82 ? -6.353 -0.613 13.137 1.00 94.69 82 ASP A O 1
ATOM 664 N N . VAL A 1 83 ? -7.035 -2.749 12.994 1.00 95.00 83 VAL A N 1
ATOM 665 C CA . VAL A 1 83 ? -7.947 -2.503 11.865 1.00 95.00 83 VAL A CA 1
ATOM 666 C C . VAL A 1 83 ? -9.024 -1.497 12.255 1.00 95.00 83 VAL A C 1
ATOM 668 O O . VAL A 1 83 ? -9.232 -0.512 11.544 1.00 95.00 83 VAL A O 1
ATOM 671 N N . ARG A 1 84 ? -9.649 -1.676 13.419 1.00 96.12 84 ARG A N 1
ATOM 672 C CA . ARG A 1 84 ? -10.666 -0.768 13.962 1.00 96.12 84 ARG A CA 1
ATOM 673 C C . ARG A 1 84 ? -10.133 0.657 14.114 1.00 96.12 84 ARG A C 1
ATOM 675 O O . ARG A 1 84 ? -10.749 1.609 13.630 1.00 96.12 84 ARG A O 1
ATOM 682 N N . LYS A 1 85 ? -8.945 0.821 14.709 1.00 95.88 85 LYS A N 1
ATOM 683 C CA . LYS A 1 85 ? -8.269 2.126 14.829 1.00 95.88 85 LYS A CA 1
ATOM 684 C C . LYS A 1 85 ? -8.019 2.767 13.469 1.00 95.88 85 LYS A C 1
ATOM 686 O O . LYS A 1 85 ? -8.144 3.985 13.351 1.00 95.88 85 LYS A O 1
ATOM 691 N N . GLN A 1 86 ? -7.644 1.988 12.456 1.00 94.62 86 GLN A N 1
ATOM 692 C CA . GLN A 1 86 ? -7.404 2.516 11.112 1.00 94.62 86 GLN A CA 1
ATOM 693 C C . GLN A 1 86 ? -8.701 2.941 10.419 1.00 94.62 86 GLN A C 1
ATOM 695 O O . GLN A 1 86 ? -8.745 4.034 9.855 1.00 94.62 86 GLN A O 1
ATOM 700 N N . LEU A 1 87 ? -9.774 2.154 10.531 1.00 93.75 87 LEU A N 1
ATOM 701 C CA . LEU A 1 87 ? -11.096 2.519 10.009 1.00 93.75 87 LEU A CA 1
ATOM 702 C C . LEU A 1 87 ? -11.597 3.833 10.632 1.00 93.75 87 LEU A C 1
ATOM 704 O O . LEU A 1 87 ? -12.012 4.749 9.921 1.00 93.75 87 LEU A O 1
ATOM 708 N N . MET A 1 88 ? -11.430 4.001 11.946 1.00 92.44 88 MET A N 1
ATOM 709 C CA . MET A 1 88 ? -11.791 5.237 12.654 1.00 92.44 88 MET A CA 1
ATOM 710 C C . MET A 1 88 ? -10.937 6.456 12.263 1.00 92.44 88 MET A C 1
ATOM 712 O O . MET A 1 88 ? -11.370 7.602 12.414 1.00 92.44 88 MET A O 1
ATOM 716 N N . LYS A 1 89 ? -9.733 6.249 11.720 1.00 93.12 89 LYS A N 1
ATOM 717 C CA . LYS A 1 89 ? -8.837 7.325 11.261 1.00 93.12 89 LYS A CA 1
ATOM 718 C C . LYS A 1 89 ? -9.096 7.776 9.823 1.00 93.12 89 LYS A C 1
ATOM 720 O O . LYS A 1 89 ? -8.476 8.747 9.384 1.00 93.12 89 LYS A O 1
ATOM 725 N N . ILE A 1 90 ? -10.004 7.127 9.089 1.00 88.44 90 ILE A N 1
ATOM 726 C CA . ILE A 1 90 ? -10.320 7.499 7.703 1.00 88.44 90 ILE A CA 1
ATOM 727 C C . ILE A 1 90 ? -10.761 8.969 7.647 1.00 88.44 90 ILE A C 1
ATOM 729 O O . ILE A 1 90 ? -11.707 9.391 8.310 1.00 88.44 90 ILE A O 1
ATOM 733 N N . ASN A 1 91 ? -10.071 9.790 6.860 1.00 84.75 91 ASN A N 1
ATOM 734 C CA . ASN A 1 91 ? -10.448 11.192 6.721 1.00 84.75 91 ASN A CA 1
ATOM 735 C C . ASN A 1 91 ? -11.542 11.331 5.653 1.00 84.75 91 ASN A C 1
ATOM 737 O O . ASN A 1 91 ? -11.252 11.285 4.461 1.00 84.75 91 ASN A O 1
ATOM 741 N N . ILE A 1 92 ? -12.777 11.541 6.108 1.00 81.19 92 ILE A N 1
ATOM 742 C CA . ILE A 1 92 ? -13.968 11.740 5.269 1.00 81.19 92 ILE A CA 1
ATOM 743 C C . ILE A 1 92 ? -13.868 12.973 4.357 1.00 81.19 92 ILE A C 1
ATOM 745 O O . ILE A 1 92 ? -14.479 12.993 3.299 1.00 81.19 92 ILE A O 1
ATOM 749 N N . ASN A 1 93 ? -13.044 13.962 4.718 1.00 77.62 93 ASN A N 1
ATOM 750 C CA . ASN A 1 93 ? -12.912 15.229 3.992 1.00 77.62 93 ASN A CA 1
ATOM 751 C C . ASN A 1 93 ? -11.786 15.214 2.944 1.00 77.62 93 ASN A C 1
ATOM 753 O O . ASN A 1 93 ? -11.488 16.248 2.352 1.00 77.62 93 ASN A O 1
ATOM 757 N N . LYS A 1 94 ? -11.101 14.076 2.748 1.00 72.75 94 LYS A N 1
ATOM 758 C CA . LYS A 1 94 ? -10.041 13.961 1.729 1.00 72.75 94 LYS A CA 1
ATOM 759 C C . LYS A 1 94 ? -10.582 13.896 0.302 1.00 72.75 94 LYS A C 1
ATOM 761 O O . LYS A 1 94 ? -9.816 14.138 -0.625 1.00 72.75 94 LYS A O 1
ATOM 766 N N . ASP A 1 95 ? -11.858 13.569 0.127 1.00 67.56 95 ASP A N 1
ATOM 767 C CA . ASP A 1 95 ? -12.510 13.529 -1.177 1.00 67.56 95 ASP A CA 1
ATOM 768 C C . ASP A 1 95 ? -13.478 14.719 -1.294 1.00 67.56 95 ASP A C 1
ATOM 770 O O . ASP A 1 95 ? -14.289 14.923 -0.390 1.00 67.56 95 ASP A O 1
ATOM 774 N N . PRO A 1 96 ? -13.411 15.530 -2.365 1.00 60.84 96 PRO A N 1
ATOM 775 C CA . PRO A 1 96 ? -14.363 16.617 -2.598 1.00 60.84 96 PRO A CA 1
ATOM 776 C C . PRO A 1 96 ? -15.804 16.139 -2.848 1.00 60.84 96 PRO A C 1
ATOM 778 O O . PRO A 1 96 ? -16.709 16.971 -2.931 1.00 60.84 96 PRO A O 1
ATOM 781 N N . ARG A 1 97 ? -16.041 14.831 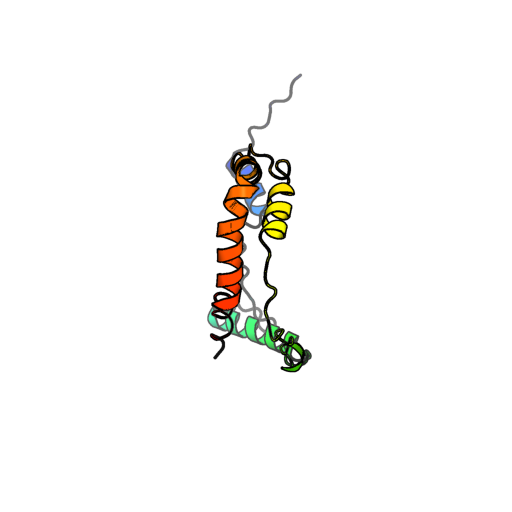-3.009 1.00 71.12 97 ARG A N 1
ATOM 782 C CA . ARG A 1 97 ? -17.383 14.257 -3.160 1.00 71.12 97 ARG A CA 1
ATOM 783 C C . ARG A 1 97 ? -17.948 13.810 -1.809 1.00 71.12 97 ARG A C 1
ATOM 785 O O . ARG A 1 97 ? -17.191 13.275 -1.002 1.00 71.12 97 ARG A O 1
ATOM 792 N N . PRO A 1 98 ? -19.269 13.952 -1.575 1.00 64.06 98 PRO A N 1
ATOM 793 C CA . PRO A 1 98 ? -19.921 13.309 -0.440 1.00 64.06 98 PRO A CA 1
ATOM 794 C C . PRO A 1 98 ? -19.632 11.812 -0.524 1.00 64.06 98 PRO A C 1
ATOM 796 O O . PRO A 1 98 ? -20.019 11.158 -1.494 1.00 64.06 98 PRO A O 1
ATOM 799 N N . ASN A 1 99 ? -18.858 11.303 0.430 1.00 71.62 99 ASN A N 1
ATOM 800 C CA . ASN A 1 99 ? -18.370 9.935 0.386 1.00 71.62 99 ASN A CA 1
ATOM 801 C C . ASN A 1 99 ? -19.003 9.137 1.524 1.00 71.62 99 ASN A C 1
ATOM 803 O O . ASN A 1 99 ? -18.385 8.874 2.559 1.00 71.62 99 ASN A O 1
ATOM 807 N N . ASP A 1 100 ? -20.266 8.767 1.303 1.00 81.81 100 ASP A N 1
ATOM 808 C CA . ASP A 1 100 ? -21.085 7.966 2.219 1.00 81.81 100 ASP A CA 1
ATOM 809 C C . ASP A 1 100 ? -20.395 6.647 2.591 1.00 81.81 100 ASP A C 1
ATOM 811 O O . ASP A 1 100 ? -20.563 6.135 3.694 1.00 81.81 100 ASP A O 1
ATOM 815 N N . LEU A 1 101 ? -19.527 6.136 1.711 1.00 83.69 101 LEU A N 1
ATOM 816 C CA . LEU A 1 101 ? -18.722 4.949 1.970 1.00 83.69 101 LEU A CA 1
ATOM 817 C C . LEU A 1 101 ? -17.747 5.145 3.138 1.00 83.69 101 LEU A C 1
ATOM 819 O O . LEU A 1 101 ? -17.620 4.261 3.977 1.00 83.69 101 LEU A O 1
ATOM 823 N N . PHE A 1 102 ? -17.047 6.277 3.229 1.00 84.38 102 PHE A N 1
ATOM 824 C CA . PHE A 1 102 ? -16.103 6.505 4.330 1.00 84.38 102 PHE A CA 1
ATOM 825 C C . PHE A 1 102 ? -16.811 6.716 5.669 1.00 84.38 102 PHE A C 1
ATOM 827 O O . PHE A 1 102 ? -16.266 6.349 6.710 1.00 84.38 102 PHE A O 1
ATOM 834 N N . LEU A 1 103 ? -18.021 7.277 5.638 1.00 85.38 103 LEU A N 1
ATOM 835 C CA . LEU A 1 103 ? -18.890 7.369 6.809 1.00 85.38 103 LEU A CA 1
ATOM 836 C C . LEU A 1 103 ? -19.353 5.977 7.244 1.00 85.38 103 LEU A C 1
ATOM 838 O O . LEU A 1 103 ? -19.169 5.623 8.404 1.00 85.38 103 LEU A O 1
ATOM 842 N N . PHE A 1 104 ? -19.823 5.156 6.304 1.00 89.81 104 PHE A N 1
ATOM 843 C CA . PHE A 1 104 ? -20.208 3.769 6.553 1.00 89.81 104 PHE A CA 1
ATOM 844 C C . PHE A 1 104 ? -19.052 2.944 7.140 1.00 89.81 104 PHE A C 1
ATOM 846 O O . PHE A 1 104 ? -19.207 2.268 8.152 1.00 89.81 104 PHE A O 1
ATOM 853 N N . LEU A 1 105 ? -17.853 3.032 6.558 1.00 90.50 105 LEU A N 1
ATOM 854 C CA . LEU A 1 105 ? -16.682 2.299 7.053 1.00 90.50 105 LEU A CA 1
ATOM 855 C C . LEU A 1 105 ? -16.295 2.692 8.486 1.00 90.50 105 LEU A C 1
ATOM 857 O O . LEU A 1 105 ? -15.781 1.856 9.226 1.00 90.50 105 LEU A O 1
ATOM 861 N N . LYS A 1 106 ? -16.539 3.948 8.876 1.00 90.62 106 LYS A N 1
ATOM 862 C CA . LYS A 1 106 ? -16.344 4.423 10.249 1.00 90.62 106 LYS A CA 1
ATOM 863 C C . LYS A 1 106 ? -17.442 3.956 11.191 1.00 90.62 106 LYS A C 1
ATOM 865 O O . LYS A 1 106 ? -17.136 3.477 12.276 1.00 90.62 106 LYS A O 1
ATOM 870 N N . GLU A 1 107 ? -18.695 4.107 10.783 1.00 93.06 107 GLU A N 1
ATOM 871 C CA . GLU A 1 107 ? -19.868 3.744 11.581 1.00 93.06 107 GLU A CA 1
ATOM 872 C C . GLU A 1 107 ? -19.874 2.249 11.914 1.00 93.06 107 GLU A C 1
ATOM 874 O O . GLU A 1 107 ? -20.105 1.862 13.055 1.00 93.06 107 GLU A O 1
ATOM 879 N N . PHE A 1 108 ? -19.518 1.411 10.941 1.00 94.06 108 PHE A N 1
ATOM 880 C CA . PHE A 1 108 ? -19.473 -0.041 11.094 1.00 94.06 108 PHE A CA 1
ATOM 881 C C . PHE A 1 108 ? -18.067 -0.571 11.400 1.00 94.06 108 PHE A C 1
ATOM 883 O O . PHE A 1 108 ? -17.818 -1.765 11.236 1.00 94.06 108 PHE A O 1
ATOM 890 N N . ALA A 1 109 ? -17.138 0.278 11.852 1.00 94.12 109 ALA A N 1
ATOM 891 C CA . ALA A 1 109 ? -15.744 -0.110 12.067 1.00 94.12 109 ALA A CA 1
ATOM 892 C C . ALA A 1 109 ? -15.591 -1.297 13.030 1.00 94.12 109 ALA A C 1
ATOM 894 O O . ALA A 1 109 ? -14.781 -2.184 12.771 1.00 94.12 109 ALA A O 1
ATOM 895 N N . ASP A 1 110 ? -16.391 -1.346 14.097 1.00 93.50 110 ASP A N 1
ATOM 896 C CA . ASP A 1 110 ? -16.346 -2.429 15.086 1.00 93.50 110 ASP A CA 1
ATOM 897 C C . ASP A 1 110 ? -16.783 -3.774 14.478 1.00 93.50 110 ASP A C 1
ATOM 899 O O . ASP A 1 110 ? -16.181 -4.811 14.747 1.00 93.50 110 ASP A O 1
ATOM 903 N N . VAL A 1 111 ? -17.787 -3.754 13.594 1.00 94.81 111 VAL A N 1
ATOM 904 C CA . VAL A 1 111 ? -18.298 -4.951 12.905 1.00 94.81 111 VAL A CA 1
ATOM 905 C C . VAL A 1 111 ? -17.362 -5.378 11.775 1.00 94.81 111 VAL A C 1
ATOM 907 O O . VAL A 1 111 ? -17.140 -6.568 11.563 1.00 94.81 111 VAL A O 1
ATOM 910 N N . LEU A 1 112 ? -16.801 -4.414 11.042 1.00 94.75 112 LEU A N 1
ATOM 911 C CA . LEU A 1 112 ? -15.930 -4.654 9.891 1.00 94.75 112 LEU A CA 1
ATOM 912 C C . LEU A 1 112 ? -14.510 -5.062 10.291 1.00 94.75 112 LEU A C 1
ATOM 914 O O . LEU A 1 112 ? -13.840 -5.744 9.513 1.00 94.75 112 LEU A O 1
ATOM 918 N N . ALA A 1 113 ? -14.046 -4.691 11.487 1.00 96.12 113 ALA A N 1
ATOM 919 C CA . ALA A 1 113 ? -12.705 -5.020 11.961 1.00 96.12 113 ALA A CA 1
ATOM 920 C C . ALA A 1 113 ? -12.434 -6.532 11.952 1.00 96.12 113 ALA A C 1
ATOM 922 O O . ALA A 1 113 ? -11.378 -6.956 11.481 1.00 96.12 113 ALA A O 1
ATOM 923 N N . VAL A 1 114 ? -13.401 -7.344 12.384 1.00 94.56 114 VAL A N 1
ATOM 924 C CA . VAL A 1 114 ? -13.288 -8.811 12.448 1.00 94.56 114 VAL A CA 1
ATOM 925 C C . VAL A 1 114 ? -13.073 -9.445 11.059 1.00 94.56 114 VAL A C 1
ATOM 927 O O . VAL A 1 114 ? -12.029 -10.071 10.838 1.00 94.56 114 VAL A O 1
ATOM 930 N N . PRO A 1 115 ? -13.987 -9.289 10.075 1.00 95.69 115 PRO A N 1
ATOM 931 C CA . PRO A 1 115 ? -13.807 -9.892 8.757 1.00 95.69 115 PRO A CA 1
ATOM 932 C C . PRO A 1 115 ? -12.595 -9.326 8.010 1.00 95.69 115 PRO A C 1
ATOM 934 O O . PRO A 1 115 ? -11.898 -10.084 7.338 1.00 95.69 115 PRO A O 1
ATOM 937 N N . LEU A 1 116 ? -12.293 -8.030 8.143 1.00 93.94 116 LEU A N 1
ATOM 938 C CA . LEU A 1 116 ? -11.131 -7.426 7.484 1.00 93.94 116 LEU A CA 1
ATOM 939 C C . LEU A 1 116 ? -9.810 -7.951 8.051 1.00 93.94 116 LEU A C 1
ATOM 941 O O . LEU A 1 116 ? -8.903 -8.269 7.285 1.00 93.94 116 LEU A O 1
ATOM 945 N N . THR A 1 117 ? -9.715 -8.122 9.369 1.00 95.00 117 THR A N 1
ATOM 946 C CA . THR A 1 117 ? -8.539 -8.727 10.015 1.00 95.00 117 THR A CA 1
ATOM 947 C C . THR A 1 117 ? -8.295 -10.137 9.507 1.00 95.00 117 THR A C 1
ATOM 949 O O . THR A 1 117 ? -7.165 -10.489 9.161 1.00 95.00 117 THR A O 1
ATOM 952 N N . LYS A 1 118 ? -9.363 -10.935 9.400 1.00 92.19 118 LYS A N 1
ATOM 953 C CA . LYS A 1 118 ? -9.286 -12.276 8.824 1.00 92.19 118 LYS A CA 1
ATOM 954 C C . LYS A 1 118 ? -8.791 -12.233 7.379 1.00 92.19 118 LYS A C 1
ATOM 956 O O . LYS A 1 118 ? -7.834 -12.927 7.061 1.00 92.19 118 LYS A O 1
ATOM 961 N N . ILE A 1 119 ? -9.369 -11.376 6.535 1.00 90.62 119 ILE A N 1
ATOM 962 C CA . ILE A 1 119 ? -8.963 -11.227 5.128 1.00 90.62 119 ILE A CA 1
ATOM 963 C C . ILE A 1 119 ? -7.484 -10.854 5.011 1.00 90.62 119 ILE A C 1
ATOM 965 O O . ILE A 1 119 ? -6.768 -11.464 4.215 1.00 90.62 119 ILE A O 1
ATOM 969 N N . PHE A 1 120 ? -7.001 -9.882 5.788 1.00 89.31 120 PHE A N 1
ATOM 970 C CA . PHE A 1 120 ? -5.600 -9.473 5.717 1.00 89.31 120 PHE A CA 1
ATOM 971 C C . PHE A 1 120 ? -4.657 -10.589 6.163 1.00 89.31 120 PHE A C 1
ATOM 973 O O . PHE A 1 120 ? -3.709 -10.917 5.450 1.00 89.31 120 PHE A O 1
ATOM 980 N N . ASN A 1 121 ? -4.947 -11.222 7.299 1.00 89.06 121 ASN A N 1
ATOM 981 C CA . ASN A 1 121 ? -4.124 -12.309 7.820 1.00 89.06 121 ASN A CA 1
ATOM 982 C C . ASN A 1 121 ? -4.138 -13.538 6.897 1.00 89.06 121 ASN A C 1
ATOM 984 O O . ASN A 1 121 ? -3.088 -14.142 6.672 1.00 89.06 121 ASN A O 1
ATOM 988 N N . ASP A 1 122 ? -5.284 -13.876 6.306 1.00 86.94 122 ASP A N 1
ATOM 989 C CA . ASP A 1 122 ? -5.397 -14.943 5.307 1.00 86.94 122 ASP A CA 1
ATOM 990 C C . ASP A 1 122 ? -4.645 -14.581 4.017 1.00 86.94 122 ASP A C 1
ATOM 992 O O . ASP A 1 122 ? -4.007 -15.442 3.411 1.00 86.94 122 ASP A O 1
ATOM 996 N N . SER A 1 123 ? -4.640 -13.306 3.617 1.00 83.38 123 SER A N 1
ATOM 997 C CA . SER A 1 123 ? -3.885 -12.832 2.448 1.00 83.38 123 SER A CA 1
ATOM 998 C C . SER A 1 123 ? -2.375 -12.957 2.648 1.00 83.38 123 SER A C 1
ATOM 1000 O O . SER A 1 123 ? -1.662 -13.367 1.725 1.00 83.38 123 SER A O 1
ATOM 1002 N N . PHE A 1 124 ? -1.894 -12.655 3.857 1.00 80.06 124 PHE A N 1
ATOM 1003 C CA . PHE A 1 124 ? -0.499 -12.861 4.238 1.00 80.06 124 PHE A CA 1
ATOM 1004 C C . PHE A 1 124 ? -0.135 -14.350 4.240 1.00 80.06 124 PHE A C 1
ATOM 1006 O O . PHE A 1 124 ? 0.824 -14.747 3.578 1.00 80.06 124 PHE A O 1
ATOM 1013 N N . ARG A 1 125 ? -0.935 -15.201 4.895 1.00 78.81 125 ARG A N 1
ATOM 1014 C CA . ARG A 1 125 ? -0.686 -16.656 4.960 1.00 78.81 125 ARG A CA 1
ATOM 1015 C C . ARG A 1 125 ? -0.762 -17.336 3.595 1.00 78.81 125 ARG A C 1
ATOM 1017 O O . ARG A 1 125 ? 0.068 -18.179 3.275 1.00 78.81 125 ARG A O 1
ATOM 1024 N N . GLY A 1 126 ? -1.749 -16.963 2.785 1.00 69.44 126 GLY A N 1
ATOM 1025 C CA . GLY A 1 126 ? -2.024 -17.567 1.484 1.00 69.44 126 GLY A CA 1
ATOM 1026 C C . GLY A 1 126 ? -1.051 -17.161 0.380 1.00 69.44 126 GLY A C 1
ATOM 1027 O O . GLY A 1 126 ? -1.193 -17.642 -0.743 1.00 69.44 126 GLY A O 1
ATOM 1028 N N . LYS A 1 127 ? -0.078 -16.277 0.661 1.00 59.75 127 LYS A N 1
ATOM 1029 C CA . LYS A 1 127 ? 0.889 -15.781 -0.331 1.00 59.75 127 LYS A CA 1
ATOM 1030 C C . LYS A 1 127 ? 0.208 -15.260 -1.608 1.00 59.75 127 LYS A C 1
ATOM 1032 O O . LYS A 1 127 ? 0.795 -15.317 -2.689 1.00 59.75 127 LYS A O 1
ATOM 1037 N N . TYR A 1 128 ? -1.005 -14.706 -1.509 1.00 56.78 128 TYR A N 1
ATOM 1038 C CA . TYR A 1 128 ? -1.718 -14.145 -2.668 1.00 56.78 128 TYR A CA 1
ATOM 1039 C C . TYR A 1 128 ? -0.929 -12.995 -3.322 1.00 56.78 128 TYR A C 1
ATOM 1041 O O . TYR A 1 128 ? -1.053 -12.761 -4.521 1.00 56.78 128 TYR A O 1
ATOM 1049 N N . PHE A 1 129 ? -0.030 -12.359 -2.563 1.00 52.38 129 PHE A N 1
ATOM 1050 C CA . PHE A 1 129 ? 0.917 -11.353 -3.046 1.00 52.38 129 PHE A CA 1
ATOM 1051 C C . PHE A 1 129 ? 2.199 -11.922 -3.690 1.00 52.38 129 PHE A C 1
ATOM 1053 O O . PHE A 1 129 ? 2.921 -11.175 -4.343 1.00 52.38 129 PHE A O 1
ATOM 1060 N N . GLN A 1 130 ? 2.500 -13.225 -3.564 1.00 48.34 130 GLN A N 1
ATOM 1061 C CA . GLN A 1 130 ? 3.711 -13.829 -4.155 1.00 48.34 130 GLN A CA 1
ATOM 1062 C C . GLN A 1 130 ? 3.523 -14.300 -5.606 1.00 48.34 130 GLN A C 1
ATOM 1064 O O . GLN A 1 130 ? 4.514 -14.551 -6.291 1.00 48.34 130 GLN A O 1
ATOM 1069 N N . LYS A 1 131 ? 2.286 -14.388 -6.123 1.00 46.25 131 LYS A N 1
ATOM 1070 C CA . LYS A 1 131 ? 2.033 -14.886 -7.492 1.00 46.25 131 LYS A CA 1
ATOM 1071 C C . LYS A 1 131 ? 2.592 -14.000 -8.614 1.00 46.25 131 LYS A C 1
ATOM 1073 O O . LYS A 1 131 ? 2.714 -14.482 -9.734 1.00 46.25 131 LYS A O 1
ATOM 1078 N N . TYR A 1 132 ? 2.990 -12.761 -8.327 1.00 47.47 132 TYR A N 1
ATOM 1079 C CA . TYR A 1 132 ? 3.626 -11.875 -9.310 1.00 47.47 132 TYR A CA 1
ATOM 1080 C C . TYR A 1 132 ? 5.162 -11.960 -9.334 1.00 47.47 132 TYR A C 1
ATOM 1082 O O . TYR A 1 132 ? 5.778 -11.321 -10.179 1.00 47.47 132 TYR A O 1
ATOM 1090 N N . ARG A 1 133 ? 5.798 -12.748 -8.450 1.00 44.81 133 ARG A N 1
ATOM 1091 C CA . ARG A 1 133 ? 7.270 -12.865 -8.397 1.00 44.81 133 ARG A CA 1
ATOM 1092 C C . ARG A 1 133 ? 7.839 -13.964 -9.310 1.00 44.81 133 ARG A C 1
ATOM 1094 O O . ARG A 1 133 ? 9.018 -13.919 -9.629 1.00 44.81 133 ARG A O 1
ATOM 1101 N N . ASN A 1 134 ? 7.015 -14.911 -9.773 1.00 42.00 134 ASN A N 1
ATOM 1102 C CA . ASN A 1 134 ? 7.491 -16.133 -10.445 1.00 42.00 134 ASN A CA 1
ATOM 1103 C C . ASN A 1 134 ? 7.294 -16.173 -11.974 1.00 42.00 134 ASN A C 1
ATOM 1105 O O . ASN A 1 134 ? 7.428 -17.240 -12.560 1.00 42.00 134 ASN A O 1
ATOM 1109 N N . ASN A 1 135 ? 6.999 -15.049 -12.634 1.00 38.22 135 ASN A N 1
ATOM 1110 C CA . ASN A 1 135 ? 6.903 -14.983 -14.102 1.00 38.22 135 ASN A C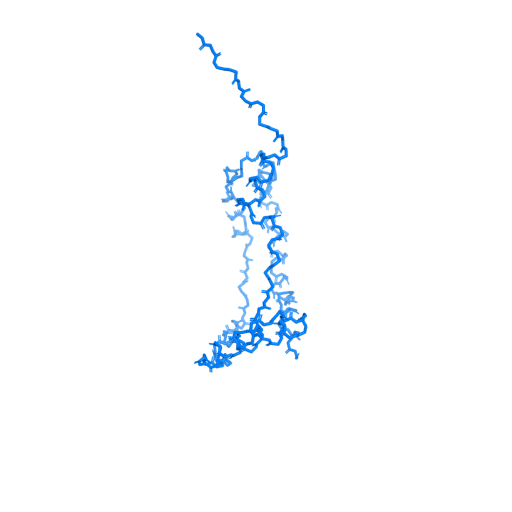A 1
ATOM 1111 C C . ASN A 1 135 ? 7.972 -14.060 -14.695 1.00 38.22 135 ASN A C 1
ATOM 1113 O O . ASN A 1 135 ? 7.665 -13.138 -15.444 1.00 38.22 135 ASN A O 1
ATOM 1117 N N . ILE A 1 136 ? 9.229 -14.309 -14.335 1.00 41.94 136 ILE A N 1
ATOM 1118 C CA . ILE A 1 136 ? 10.382 -13.794 -15.074 1.00 41.94 136 ILE A CA 1
ATOM 1119 C C . ILE A 1 136 ? 11.280 -15.005 -15.348 1.00 41.94 136 ILE A C 1
ATOM 1121 O O . ILE A 1 136 ? 12.196 -15.293 -14.581 1.00 41.94 136 ILE A O 1
ATOM 1125 N N . ASN A 1 137 ? 10.904 -15.779 -16.370 1.00 38.12 137 ASN A N 1
ATOM 1126 C CA . ASN A 1 137 ? 11.813 -16.669 -17.097 1.00 38.12 137 ASN A CA 1
ATOM 1127 C C . ASN A 1 137 ? 12.299 -15.909 -18.327 1.00 38.12 137 ASN A C 1
ATOM 1129 O O . ASN A 1 137 ? 11.421 -15.314 -18.995 1.00 38.12 137 ASN A O 1
#

Organism: Paramuricea clavata (NCBI:txid317549)

Foldseek 3Di:
DDDDDPPPPVVVVVVVVCVVVVVPPPVPFDADPVPRDGDDPVRVVVVVVVVVCVVCVPPPDPDVVNVPPVPDPDDDQDDLVNQLVVLCVDDCVPDPDNCVVSVVSNVCSNVVSVVVSVVVRCCRVVPVVVPVVPPDD

Sequence (137 aa):
KVRPKQTACSKSWWKQIKRLTGKEKDSVTLVDPGTELELNNNQSVTTINDFFADLTKDYPRINKEWTDLECPDSLPSISEEDVRKQLMKININKDPRPNDLFLFLKEFADVLAVPLTKIFNDSFRGKYFQKYRNNIN